Protein AF-A0A644UJR7-F1 (afdb_monomer)

Sequence (132 aa):
MSDRNYQDTDLTDPHGEAEMLRAEVERWRTAAIQKDKLHAAAMSVVRASSYENEAIRDELEAITTERDALRAEVEQLRIDAERYRYLRERDLETISAGGVFAGMTPRNVVLNGEDLDHAVDAALKGDDHEWN

Secondary structure (DSSP, 8-state):
-------------HHHHHHHHHHHHHHHHHHHHHHHHHHHHHHHHHHHHHHHHHHHHHHHHHHHHHHHHHHHHHHHHHHHHHHHHHHHHS-GGG--S-----EETTTTEEP-HHHHHHHHHHHHHT------

pLDDT: mean 78.77, std 19.31, range [38.19, 98.12]

Radius of gyration: 45.23 Å; Cα contacts (8 Å, |Δi|>4): 26; chains: 1; bounding box: 61×29×147 Å

Mean predicted aligned error: 14.3 Å

Organism: NCBI:txid1076179

Solvent-accessible surface area (backbone atoms only — not comparable to full-atom values): 8030 Å² total; per-residue (Å²): 137,84,85,86,80,95,74,89,78,88,72,74,55,68,66,60,52,53,52,50,52,51,53,49,51,51,49,53,52,50,50,50,54,51,49,52,52,52,50,53,51,50,52,52,50,53,50,53,52,47,53,53,53,48,54,52,48,55,51,48,52,51,52,52,53,52,51,53,52,52,50,53,52,53,49,51,54,49,50,54,52,50,51,49,48,58,65,68,71,54,81,66,92,81,66,92,83,77,85,94,69,67,51,49,78,91,78,73,41,81,42,57,72,70,62,34,52,55,53,46,53,31,54,76,72,67,54,77,70,81,86,121

Structure (mmCIF, N/CA/C/O backbone):
data_AF-A0A644UJR7-F1
#
_entry.id   AF-A0A644UJR7-F1
#
loop_
_atom_site.group_PDB
_atom_site.id
_atom_site.type_symbol
_atom_site.label_atom_id
_atom_site.label_alt_id
_atom_site.label_comp_id
_atom_site.label_asym_id
_atom_site.label_entity_id
_atom_site.label_seq_id
_atom_site.pdbx_PDB_ins_code
_atom_site.Cartn_x
_atom_site.Cartn_y
_atom_site.Cartn_z
_atom_site.occupancy
_atom_site.B_iso_or_equiv
_atom_site.auth_seq_id
_atom_site.auth_comp_id
_atom_site.auth_asym_id
_atom_site.auth_atom_id
_atom_site.pdbx_PDB_model_num
ATOM 1 N N . MET A 1 1 ? 17.392 -8.272 -101.827 1.00 47.94 1 MET A N 1
ATOM 2 C CA . MET A 1 1 ? 18.786 -8.383 -101.344 1.00 47.94 1 MET A CA 1
ATOM 3 C C . MET A 1 1 ? 19.161 -7.075 -100.671 1.00 47.94 1 MET A C 1
ATOM 5 O O . MET A 1 1 ? 18.691 -6.048 -101.146 1.00 47.94 1 MET A O 1
ATOM 9 N N . SER A 1 2 ? 19.994 -7.164 -9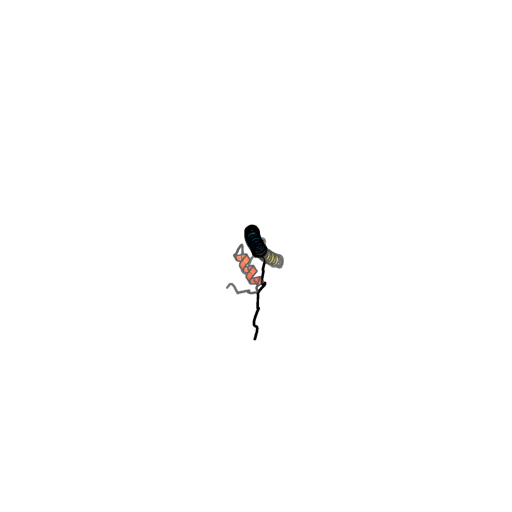9.629 1.00 42.44 2 SER A N 1
ATOM 10 C CA . SER A 1 2 ? 20.526 -6.085 -98.771 1.00 42.44 2 SER A CA 1
ATOM 11 C C . SER A 1 2 ? 19.593 -5.720 -97.612 1.00 42.44 2 SER A C 1
ATOM 13 O O . SER A 1 2 ? 18.690 -4.915 -97.786 1.00 42.44 2 SER A O 1
ATOM 15 N N . 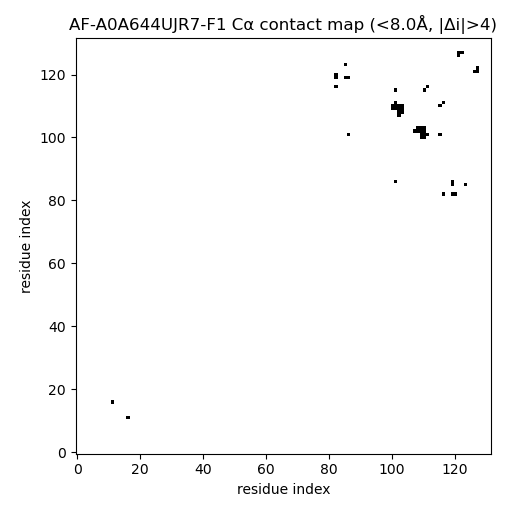ASP A 1 3 ? 19.576 -6.455 -96.494 1.00 49.38 3 ASP A N 1
ATOM 16 C CA . ASP A 1 3 ? 20.619 -6.698 -95.468 1.00 49.38 3 ASP A CA 1
ATOM 17 C C . ASP A 1 3 ? 21.181 -5.442 -94.784 1.00 49.38 3 ASP A C 1
ATOM 19 O O . ASP A 1 3 ? 21.812 -4.607 -95.428 1.00 49.38 3 ASP A O 1
ATOM 23 N N . ARG A 1 4 ? 21.079 -5.490 -93.442 1.00 49.62 4 ARG A N 1
ATOM 24 C CA . ARG A 1 4 ? 21.797 -4.742 -92.388 1.00 49.62 4 ARG A CA 1
ATOM 25 C C . ARG A 1 4 ? 21.328 -3.296 -92.128 1.00 49.62 4 ARG A C 1
ATOM 27 O O . ARG A 1 4 ? 21.067 -2.548 -93.050 1.00 49.62 4 ARG A O 1
ATOM 34 N N . ASN A 1 5 ? 21.220 -2.820 -90.885 1.00 43.78 5 ASN A N 1
ATOM 35 C CA . ASN A 1 5 ? 21.897 -3.273 -89.671 1.00 43.78 5 ASN A CA 1
ATOM 36 C C . ASN A 1 5 ? 21.092 -2.908 -88.413 1.00 43.78 5 ASN A C 1
ATOM 38 O O . ASN A 1 5 ? 20.717 -1.756 -88.218 1.00 43.78 5 ASN A O 1
ATOM 42 N N . TYR A 1 6 ? 20.887 -3.906 -87.558 1.00 51.91 6 TYR A N 1
ATOM 43 C CA . TYR A 1 6 ? 20.547 -3.758 -86.148 1.00 51.91 6 TYR A CA 1
ATOM 44 C C . TYR A 1 6 ? 21.867 -3.459 -85.421 1.00 51.91 6 TYR A C 1
ATOM 46 O O . TYR A 1 6 ? 22.692 -4.357 -85.285 1.00 51.91 6 TYR A O 1
ATOM 54 N N . GLN A 1 7 ? 22.125 -2.204 -85.056 1.00 49.62 7 GLN A N 1
ATOM 55 C CA . GLN A 1 7 ? 23.188 -1.824 -84.115 1.00 49.62 7 GLN A CA 1
ATOM 56 C C . GLN A 1 7 ? 22.599 -0.709 -83.243 1.00 49.62 7 GLN A C 1
ATOM 58 O O . GLN A 1 7 ? 22.325 0.377 -83.738 1.00 49.62 7 GLN A O 1
ATOM 63 N N . ASP A 1 8 ? 22.073 -1.035 -82.067 1.00 54.50 8 ASP A N 1
ATOM 64 C CA . ASP A 1 8 ? 22.848 -1.285 -80.845 1.00 54.50 8 ASP A CA 1
ATOM 65 C C . ASP A 1 8 ? 23.534 0.006 -80.381 1.00 54.50 8 ASP A C 1
ATOM 67 O O . ASP A 1 8 ? 24.668 0.305 -80.745 1.00 54.50 8 ASP A O 1
ATOM 71 N N . THR A 1 9 ? 22.785 0.810 -79.627 1.00 49.59 9 THR A N 1
ATOM 72 C CA . THR A 1 9 ? 23.330 1.861 -78.762 1.00 49.59 9 THR A CA 1
ATOM 73 C C . THR A 1 9 ? 22.544 1.859 -77.458 1.00 49.59 9 THR A C 1
ATOM 75 O O . THR A 1 9 ? 21.919 2.855 -77.093 1.00 49.59 9 THR A O 1
ATOM 78 N N . ASP A 1 10 ? 22.548 0.718 -76.772 1.00 55.25 10 ASP A N 1
ATOM 79 C CA . ASP A 1 10 ? 22.409 0.721 -75.318 1.00 55.25 10 ASP A CA 1
ATOM 80 C C . ASP A 1 10 ? 23.790 1.086 -74.751 1.00 55.25 10 ASP A C 1
ATOM 82 O O . ASP A 1 10 ? 24.623 0.245 -74.427 1.00 55.25 10 ASP A O 1
ATOM 86 N N . LEU A 1 11 ? 24.100 2.383 -74.801 1.00 50.94 11 LEU A N 1
ATOM 87 C CA . LEU A 1 11 ? 25.267 2.976 -74.154 1.00 50.94 11 LEU A CA 1
ATOM 88 C C . LEU A 1 11 ? 24.782 3.561 -72.831 1.00 50.94 11 LEU A C 1
ATOM 90 O O . LEU A 1 11 ? 24.726 4.777 -72.643 1.00 50.94 11 LEU A O 1
ATOM 94 N N . THR A 1 12 ? 24.387 2.686 -71.913 1.00 62.06 12 THR A N 1
ATOM 95 C CA . THR A 1 12 ? 24.426 3.019 -70.495 1.00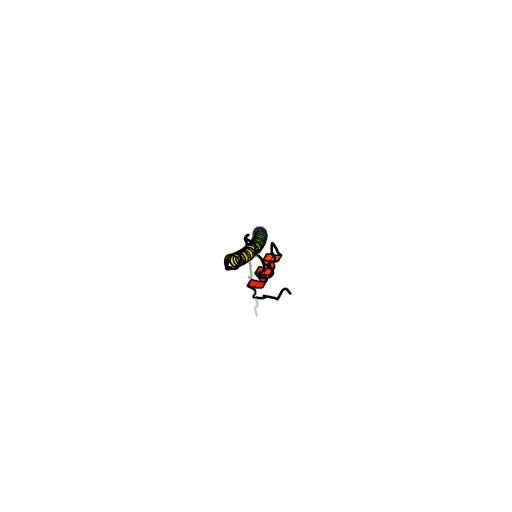 62.06 12 THR A CA 1
ATOM 96 C C . THR A 1 12 ? 25.870 3.365 -70.166 1.00 62.06 12 THR A C 1
ATOM 98 O O . THR A 1 12 ? 26.765 2.540 -70.326 1.00 62.06 12 THR A O 1
ATOM 101 N N . ASP A 1 13 ? 26.115 4.630 -69.812 1.00 69.50 13 ASP A N 1
ATOM 102 C CA . ASP A 1 13 ? 27.433 5.113 -69.410 1.00 69.50 13 ASP A CA 1
ATOM 103 C C . ASP A 1 13 ? 27.895 4.304 -68.185 1.00 69.50 13 ASP A C 1
ATOM 105 O O . ASP A 1 13 ? 27.371 4.505 -67.081 1.00 69.50 13 ASP A O 1
ATOM 109 N N . PRO A 1 14 ? 28.872 3.392 -68.344 1.00 65.69 14 PRO A N 1
ATOM 110 C CA . PRO A 1 14 ? 29.279 2.502 -67.266 1.00 65.69 14 PRO A CA 1
ATOM 111 C C . PRO A 1 14 ? 29.949 3.274 -66.120 1.00 65.69 14 PRO A C 1
ATOM 113 O O . PRO A 1 14 ? 30.029 2.770 -64.998 1.00 65.69 14 PRO A O 1
ATOM 116 N N . HIS A 1 15 ? 30.411 4.506 -66.368 1.00 64.25 15 HIS A N 1
ATOM 117 C CA . HIS A 1 15 ? 30.935 5.379 -65.326 1.00 64.25 15 HIS A CA 1
ATOM 118 C C . HIS A 1 15 ? 29.802 5.986 -64.482 1.00 64.25 15 HIS A C 1
ATOM 120 O O . HIS A 1 15 ? 29.898 6.009 -63.254 1.00 64.25 15 HIS A O 1
ATOM 126 N N . GLY A 1 16 ? 28.706 6.408 -65.119 1.00 76.75 16 GLY A N 1
ATOM 127 C CA . GLY A 1 16 ? 27.510 6.918 -64.443 1.00 76.75 16 GLY A CA 1
ATOM 128 C C . GLY A 1 16 ? 26.797 5.855 -63.601 1.00 76.75 16 GLY A C 1
ATOM 129 O O . GLY A 1 16 ? 26.418 6.118 -62.457 1.00 76.75 16 GLY A O 1
ATOM 130 N N . GLU A 1 17 ? 26.681 4.625 -64.109 1.00 79.50 17 GLU A N 1
ATOM 131 C CA . GLU A 1 17 ? 26.125 3.501 -63.340 1.00 79.50 17 GLU A CA 1
ATOM 132 C C . GLU A 1 17 ? 26.987 3.149 -62.121 1.00 79.50 17 GLU A C 1
ATOM 134 O O . GLU A 1 17 ? 26.467 2.951 -61.019 1.00 79.50 17 GLU A O 1
ATOM 139 N N . ALA A 1 18 ? 28.313 3.129 -62.285 1.00 83.75 18 ALA A N 1
ATOM 140 C CA . ALA A 1 18 ? 29.235 2.862 -61.186 1.00 83.75 18 ALA A CA 1
ATOM 141 C C . ALA A 1 18 ? 29.174 3.947 -60.097 1.00 83.75 18 ALA A C 1
ATOM 143 O O . ALA A 1 18 ? 29.260 3.631 -58.907 1.00 83.75 18 ALA A O 1
ATOM 144 N N . GLU A 1 19 ? 29.011 5.218 -60.469 1.00 87.50 19 GLU A N 1
ATOM 145 C CA . GLU A 1 19 ? 28.825 6.311 -59.510 1.00 87.50 19 GLU A CA 1
ATOM 146 C C . GLU A 1 19 ? 27.482 6.230 -58.779 1.00 87.50 19 GLU A C 1
ATOM 148 O O . GLU A 1 19 ? 27.449 6.402 -57.556 1.00 87.50 19 GLU A O 1
ATOM 153 N N . MET A 1 20 ? 26.392 5.897 -59.478 1.00 84.50 20 MET A N 1
ATOM 154 C CA . MET A 1 20 ? 25.085 5.699 -58.844 1.00 84.50 20 MET A CA 1
ATOM 155 C C . MET A 1 20 ? 25.095 4.538 -57.852 1.00 84.50 20 MET A C 1
ATOM 157 O O . MET A 1 20 ? 24.636 4.702 -56.721 1.00 84.50 20 MET A O 1
ATOM 161 N N . LEU A 1 21 ? 25.672 3.394 -58.231 1.00 89.50 21 LEU A N 1
ATOM 162 C CA . LEU A 1 21 ? 25.788 2.237 -57.342 1.00 89.50 21 LEU A CA 1
ATOM 163 C C . LEU A 1 21 ? 26.635 2.561 -56.107 1.00 89.50 21 LEU A C 1
ATOM 165 O O . LEU A 1 21 ? 26.274 2.183 -54.994 1.00 89.50 21 LEU A O 1
ATOM 169 N N . ARG A 1 22 ? 27.731 3.317 -56.260 1.00 89.56 22 ARG A N 1
ATOM 170 C CA . ARG A 1 22 ? 28.527 3.798 -55.114 1.00 89.56 22 ARG A CA 1
ATOM 171 C C . ARG A 1 22 ? 27.717 4.721 -54.205 1.00 89.56 22 ARG A C 1
ATOM 173 O O . ARG A 1 22 ? 27.774 4.568 -52.986 1.00 89.56 22 ARG A O 1
ATOM 180 N N . ALA A 1 23 ? 26.949 5.648 -54.777 1.00 92.12 23 ALA A N 1
ATOM 181 C CA . ALA A 1 23 ? 26.082 6.537 -54.009 1.00 92.12 23 ALA A CA 1
ATOM 182 C C . ALA A 1 23 ? 24.986 5.759 -53.263 1.00 92.12 23 ALA A C 1
ATOM 184 O O . ALA A 1 23 ? 24.667 6.083 -52.119 1.00 92.12 23 ALA A O 1
ATOM 185 N N . GLU A 1 24 ? 24.428 4.718 -53.878 1.00 94.62 24 GLU A N 1
ATOM 186 C CA . GLU A 1 24 ? 23.439 3.847 -53.253 1.00 94.62 24 GLU A CA 1
ATOM 187 C C . GLU A 1 24 ? 24.045 3.015 -52.113 1.00 94.62 24 GLU A C 1
ATOM 189 O O . GLU A 1 24 ? 23.484 2.975 -51.017 1.00 94.62 24 GLU A O 1
ATOM 194 N N . VAL A 1 25 ? 25.232 2.436 -52.311 1.00 95.19 25 VAL A N 1
ATOM 195 C CA . VAL A 1 25 ? 25.970 1.724 -51.254 1.00 95.19 25 VAL A CA 1
ATOM 196 C C . VAL A 1 25 ? 26.248 2.639 -50.059 1.00 95.19 25 VAL A C 1
ATOM 198 O O . VAL A 1 25 ? 26.010 2.240 -48.917 1.00 95.19 25 VAL A O 1
ATOM 201 N N . GLU A 1 26 ? 26.682 3.880 -50.288 1.00 95.69 26 GLU A N 1
ATOM 202 C CA . GLU A 1 26 ? 26.915 4.839 -49.201 1.00 95.69 26 GLU A CA 1
ATOM 203 C C . GLU A 1 26 ? 25.615 5.286 -48.508 1.00 95.69 26 GLU A C 1
ATOM 205 O O . GLU A 1 26 ? 25.603 5.486 -47.287 1.00 95.69 26 GLU A O 1
ATOM 210 N N . ARG A 1 27 ? 24.482 5.352 -49.225 1.00 96.00 27 ARG A N 1
ATOM 211 C CA . ARG A 1 27 ? 23.158 5.566 -48.605 1.00 96.00 27 ARG A CA 1
ATOM 212 C C . ARG A 1 27 ? 22.781 4.415 -47.679 1.00 96.00 27 ARG A C 1
ATOM 214 O O . ARG A 1 27 ? 22.411 4.670 -46.533 1.00 96.00 27 ARG A O 1
ATOM 221 N N . TRP A 1 28 ? 22.906 3.168 -48.136 1.00 96.00 28 TRP A N 1
ATOM 222 C CA . TRP A 1 28 ? 22.615 1.984 -47.318 1.00 96.00 28 TRP A CA 1
ATOM 223 C C . TRP A 1 28 ? 23.533 1.892 -46.101 1.00 96.00 28 TRP A C 1
ATOM 225 O O . TRP A 1 28 ? 23.068 1.626 -44.991 1.00 96.00 28 TRP A O 1
ATOM 235 N N . ARG A 1 29 ? 24.822 2.191 -46.280 1.00 96.25 29 ARG A N 1
ATOM 236 C CA . ARG A 1 29 ? 25.800 2.248 -45.190 1.00 96.25 29 ARG A CA 1
ATOM 237 C C . ARG A 1 29 ? 25.430 3.300 -44.146 1.00 96.25 29 ARG A C 1
ATOM 239 O O . ARG A 1 29 ? 25.428 3.010 -42.950 1.00 96.25 29 ARG A O 1
ATOM 246 N N . THR A 1 30 ? 25.068 4.502 -44.589 1.00 96.69 30 THR A N 1
ATOM 247 C CA . THR A 1 30 ? 24.641 5.585 -43.693 1.00 96.69 30 THR A CA 1
ATOM 248 C C . THR A 1 30 ? 23.348 5.227 -42.960 1.00 96.69 30 THR A C 1
ATOM 250 O O . THR A 1 30 ? 23.245 5.438 -41.750 1.00 96.69 30 THR A O 1
ATOM 253 N N . ALA A 1 31 ? 22.380 4.631 -43.660 1.00 96.00 31 ALA A N 1
ATOM 254 C CA . ALA A 1 31 ? 21.125 4.176 -43.070 1.00 96.00 31 ALA A CA 1
ATOM 255 C C . ALA A 1 31 ? 21.343 3.081 -42.011 1.00 96.00 31 ALA A C 1
ATOM 257 O O . ALA A 1 31 ? 20.712 3.126 -40.954 1.00 96.00 31 ALA A O 1
ATOM 258 N N . ALA A 1 32 ? 22.262 2.140 -42.249 1.00 95.94 32 ALA A N 1
ATOM 259 C CA . ALA A 1 32 ? 22.622 1.106 -41.278 1.00 95.94 32 ALA A CA 1
ATOM 260 C C . ALA A 1 32 ? 23.215 1.713 -39.995 1.00 95.94 32 ALA A C 1
ATOM 262 O O . ALA A 1 32 ? 22.738 1.422 -38.900 1.00 95.94 32 ALA A O 1
ATOM 263 N N . ILE A 1 33 ? 24.165 2.646 -40.125 1.00 96.50 33 ILE A N 1
ATOM 264 C CA . ILE A 1 33 ? 24.744 3.359 -38.974 1.00 96.50 33 ILE A CA 1
ATOM 265 C C . ILE A 1 33 ? 23.663 4.131 -38.207 1.00 96.50 33 ILE A C 1
ATOM 267 O O . ILE A 1 33 ? 23.650 4.138 -36.975 1.00 96.50 33 ILE A O 1
ATOM 271 N N . GLN A 1 34 ? 22.750 4.795 -38.920 1.00 96.44 34 GLN A N 1
ATOM 272 C CA . GLN A 1 34 ? 21.665 5.540 -38.290 1.00 96.44 34 GLN A CA 1
ATOM 273 C C . GLN A 1 34 ? 20.702 4.615 -37.538 1.00 96.44 34 GLN A C 1
ATOM 275 O O . GLN A 1 34 ? 20.281 4.946 -36.429 1.00 96.44 34 GLN A O 1
ATOM 280 N N . LYS A 1 35 ? 20.387 3.444 -38.101 1.00 96.31 35 LYS A N 1
ATOM 281 C CA . LYS A 1 35 ? 19.575 2.419 -37.440 1.00 96.31 35 LYS A CA 1
ATOM 282 C C . LYS A 1 35 ? 20.232 1.936 -36.147 1.00 96.31 35 LYS A C 1
ATOM 284 O O . LYS A 1 35 ? 19.555 1.883 -35.123 1.00 96.31 35 LYS A O 1
ATOM 289 N N . ASP A 1 36 ? 21.529 1.645 -36.170 1.00 97.00 36 ASP A N 1
ATOM 290 C CA . ASP A 1 36 ? 22.255 1.181 -34.982 1.00 97.00 36 ASP A CA 1
ATOM 291 C C . ASP A 1 36 ? 22.282 2.250 -33.884 1.00 97.00 36 ASP A C 1
ATOM 293 O O . ASP A 1 36 ? 22.048 1.950 -32.711 1.00 97.00 36 ASP A O 1
ATOM 297 N N . LYS A 1 37 ? 22.472 3.523 -34.260 1.00 96.75 37 LYS A N 1
ATOM 298 C CA . LYS A 1 37 ? 22.376 4.658 -33.327 1.00 96.75 37 LYS A CA 1
ATOM 299 C C . LYS A 1 37 ? 20.987 4.776 -32.705 1.00 96.75 37 LYS A C 1
ATOM 301 O O . LYS A 1 37 ? 20.880 4.951 -31.492 1.00 96.75 37 LYS A O 1
ATOM 306 N N . LEU A 1 38 ? 19.932 4.674 -33.514 1.00 97.25 38 LEU A N 1
ATOM 307 C CA . LEU A 1 38 ? 18.550 4.726 -33.029 1.00 97.25 38 LEU A CA 1
ATOM 308 C C . LEU A 1 38 ? 18.241 3.554 -32.095 1.00 97.25 38 LEU A C 1
ATOM 310 O O . LEU A 1 38 ? 17.620 3.756 -31.055 1.00 97.25 38 LEU A O 1
ATOM 314 N N . HIS A 1 39 ? 18.711 2.351 -32.424 1.00 96.56 39 HIS A N 1
ATOM 315 C CA . HIS A 1 39 ? 18.549 1.179 -31.570 1.00 96.56 39 HIS A CA 1
ATOM 316 C C . HIS A 1 39 ? 19.272 1.356 -30.228 1.00 96.56 39 HIS A C 1
ATOM 318 O O . HIS A 1 39 ? 18.680 1.121 -29.177 1.00 96.56 39 HIS A O 1
ATOM 324 N N . ALA A 1 40 ? 20.518 1.838 -30.238 1.00 96.88 40 ALA A N 1
ATOM 325 C CA . ALA A 1 40 ? 21.264 2.124 -29.014 1.00 96.88 40 ALA A CA 1
ATOM 326 C C . ALA A 1 40 ? 20.566 3.186 -28.144 1.00 96.88 40 ALA A C 1
ATOM 328 O O . ALA A 1 40 ? 20.444 3.008 -26.930 1.00 96.88 40 ALA A O 1
ATOM 329 N N . ALA A 1 41 ? 20.052 4.257 -28.759 1.00 97.12 41 ALA A N 1
ATOM 330 C CA . ALA A 1 41 ? 19.278 5.279 -28.060 1.00 97.12 41 ALA A CA 1
ATOM 331 C C . ALA A 1 41 ? 17.986 4.701 -27.456 1.00 97.12 41 ALA A C 1
ATOM 333 O O . ALA A 1 41 ? 17.705 4.933 -26.281 1.00 97.12 41 ALA A O 1
ATOM 334 N N . ALA A 1 42 ? 17.244 3.888 -28.214 1.00 96.75 42 ALA A N 1
ATOM 335 C CA . ALA A 1 42 ? 16.038 3.223 -27.729 1.00 96.75 42 ALA A CA 1
ATOM 336 C C . ALA A 1 42 ? 16.336 2.287 -26.546 1.00 96.75 42 ALA A C 1
ATOM 338 O O . ALA A 1 42 ? 15.638 2.341 -25.538 1.00 96.75 42 ALA A O 1
ATOM 339 N N . MET A 1 43 ? 17.406 1.487 -26.615 1.00 96.81 43 MET A N 1
ATOM 340 C CA . MET A 1 43 ? 17.825 0.626 -25.502 1.00 96.81 43 MET A CA 1
ATOM 341 C C . MET A 1 43 ? 18.192 1.429 -24.251 1.00 96.81 43 MET A C 1
ATOM 343 O O . MET A 1 43 ? 17.873 1.004 -23.141 1.00 96.81 43 MET A O 1
ATOM 347 N N . SER A 1 44 ? 18.848 2.582 -24.413 1.00 96.69 44 SER A N 1
ATOM 348 C CA . SER A 1 44 ? 19.167 3.472 -23.293 1.00 96.69 44 SER A CA 1
ATOM 349 C C . SER A 1 44 ? 17.903 3.999 -22.617 1.00 96.69 44 SER A C 1
ATOM 351 O O . SER A 1 44 ? 17.820 3.977 -21.392 1.00 96.69 44 SER A O 1
ATOM 353 N N . VAL A 1 45 ? 16.914 4.434 -23.405 1.00 96.94 45 VAL A N 1
ATOM 354 C CA . VAL A 1 45 ? 15.622 4.908 -22.886 1.00 96.94 45 VAL A CA 1
ATOM 355 C C . VAL A 1 45 ? 14.884 3.780 -22.171 1.00 96.94 45 VAL A C 1
ATOM 357 O O . VAL A 1 45 ? 14.484 3.947 -21.026 1.00 96.94 45 VAL A O 1
ATOM 360 N N . VAL A 1 46 ? 14.775 2.605 -22.799 1.00 97.19 46 VAL A N 1
ATOM 361 C CA . VAL A 1 46 ? 14.112 1.437 -22.199 1.00 97.19 46 VAL A CA 1
ATOM 362 C C . VAL A 1 46 ? 14.766 1.053 -20.876 1.00 97.19 46 VAL A C 1
ATOM 364 O O . VAL A 1 46 ? 14.063 0.760 -19.911 1.00 97.19 46 VAL A O 1
ATOM 367 N N . ARG A 1 47 ? 16.101 1.080 -20.799 1.00 96.44 47 ARG A N 1
ATOM 368 C CA . ARG A 1 47 ? 16.824 0.784 -19.559 1.00 96.44 47 ARG A CA 1
ATOM 369 C C . ARG A 1 47 ? 16.533 1.821 -18.475 1.00 96.44 47 ARG A C 1
ATOM 371 O O . ARG A 1 47 ? 16.219 1.427 -17.359 1.00 96.44 47 ARG A O 1
ATOM 378 N N . ALA A 1 48 ? 16.612 3.112 -18.800 1.00 95.19 48 ALA A N 1
ATOM 379 C CA . ALA A 1 48 ? 16.317 4.184 -17.850 1.00 95.19 48 ALA A CA 1
ATOM 380 C C . ALA A 1 48 ? 14.887 4.065 -17.301 1.00 95.19 48 ALA A C 1
ATOM 382 O O . ALA A 1 48 ? 14.701 3.989 -16.090 1.00 95.19 48 ALA A O 1
ATOM 383 N N . SER A 1 49 ? 13.899 3.908 -18.185 1.00 95.56 49 SER A N 1
ATOM 384 C CA . SER A 1 49 ? 12.507 3.709 -17.775 1.00 95.56 49 SER A CA 1
ATOM 385 C C . SER A 1 49 ? 12.289 2.405 -17.006 1.00 95.56 49 SER A C 1
ATOM 387 O O . SER A 1 49 ? 11.391 2.337 -16.178 1.00 95.56 49 SER A O 1
ATOM 389 N N . SER A 1 50 ? 13.078 1.354 -17.251 1.00 96.00 50 SER A N 1
ATOM 390 C CA . SER A 1 50 ? 12.975 0.111 -16.473 1.00 96.00 50 SER A CA 1
ATOM 391 C C . SER A 1 50 ? 13.378 0.328 -15.016 1.00 96.00 50 SER A C 1
ATOM 393 O O . SER A 1 50 ? 12.671 -0.152 -14.139 1.00 96.00 50 SER A O 1
ATOM 395 N N . TYR A 1 51 ? 14.440 1.099 -14.760 1.00 94.25 51 TYR A N 1
ATOM 396 C CA . TYR A 1 51 ? 14.847 1.446 -13.395 1.00 94.25 51 TYR A CA 1
ATOM 397 C C . TYR A 1 51 ? 13.829 2.343 -12.692 1.00 94.25 51 TYR A C 1
ATOM 399 O O . TYR A 1 51 ? 13.514 2.114 -11.531 1.00 94.25 51 TYR A O 1
ATOM 407 N N . GLU A 1 52 ? 13.280 3.335 -13.395 1.00 95.56 52 GLU A N 1
ATOM 408 C CA . GLU A 1 52 ? 12.211 4.179 -12.847 1.00 95.56 52 GLU A CA 1
ATOM 409 C C . GLU A 1 52 ? 10.968 3.347 -12.510 1.00 95.56 52 GLU A C 1
ATOM 411 O O . GLU A 1 52 ? 10.403 3.485 -11.429 1.00 95.56 52 GLU A O 1
ATOM 416 N N . ASN A 1 53 ? 10.568 2.435 -13.400 1.00 96.25 53 ASN A N 1
ATOM 417 C CA . ASN A 1 53 ? 9.435 1.545 -13.160 1.00 96.25 53 ASN A CA 1
ATOM 418 C C . ASN A 1 53 ? 9.679 0.578 -11.996 1.00 96.25 53 ASN A C 1
ATOM 420 O O . ASN A 1 53 ? 8.733 0.248 -11.288 1.00 96.25 53 ASN A O 1
ATOM 424 N N . GLU A 1 54 ? 10.907 0.091 -11.821 1.00 97.00 54 GLU A N 1
ATOM 425 C CA . GLU A 1 54 ? 11.284 -0.760 -10.690 1.00 97.00 54 GLU A CA 1
ATOM 426 C C . GLU A 1 54 ? 11.202 0.024 -9.376 1.00 97.00 54 GLU A C 1
ATOM 428 O O . GLU A 1 54 ? 10.471 -0.382 -8.481 1.00 97.00 54 GLU A O 1
ATOM 433 N N . ALA A 1 55 ? 11.796 1.219 -9.316 1.00 96.12 55 ALA A N 1
ATOM 434 C CA . ALA A 1 55 ? 11.720 2.079 -8.135 1.00 96.12 55 ALA A CA 1
ATOM 435 C C . ALA A 1 55 ? 10.272 2.448 -7.761 1.00 96.12 55 ALA A C 1
ATOM 437 O O . ALA A 1 55 ? 9.895 2.390 -6.592 1.00 96.12 55 ALA A O 1
ATOM 438 N N . ILE A 1 56 ? 9.438 2.780 -8.754 1.00 97.50 56 ILE A N 1
ATOM 439 C CA . ILE A 1 56 ? 8.016 3.082 -8.532 1.00 97.50 56 ILE A CA 1
ATOM 440 C C . ILE A 1 56 ? 7.262 1.851 -8.016 1.00 97.50 56 ILE A C 1
ATOM 442 O O . ILE A 1 56 ? 6.358 1.991 -7.195 1.00 97.50 56 ILE A O 1
ATOM 446 N N . ARG A 1 57 ? 7.592 0.646 -8.497 1.00 97.44 57 ARG A N 1
ATOM 447 C C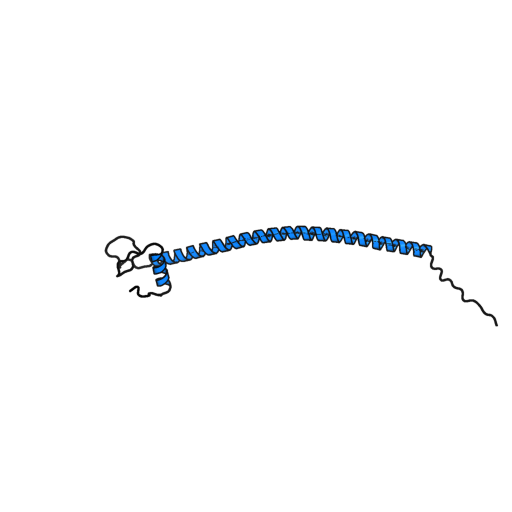A . ARG A 1 57 ? 6.964 -0.591 -8.007 1.00 97.44 57 ARG A CA 1
ATOM 448 C C . ARG A 1 57 ? 7.327 -0.861 -6.555 1.00 97.44 57 ARG A C 1
ATOM 450 O O . ARG A 1 57 ? 6.420 -1.171 -5.789 1.00 97.44 57 ARG A O 1
ATOM 457 N N . ASP A 1 58 ? 8.591 -0.691 -6.191 1.00 97.44 58 ASP A N 1
ATOM 458 C CA . ASP A 1 58 ? 9.057 -0.891 -4.817 1.00 97.44 58 ASP A CA 1
ATOM 459 C C . ASP A 1 58 ? 8.387 0.107 -3.857 1.00 97.44 58 ASP A C 1
ATOM 461 O O . ASP A 1 58 ? 7.898 -0.266 -2.789 1.00 97.44 58 ASP A O 1
ATOM 465 N N . GLU A 1 59 ? 8.289 1.379 -4.259 1.00 98.00 59 GLU A N 1
ATOM 466 C CA . GLU A 1 59 ? 7.588 2.405 -3.480 1.00 98.00 59 GLU A CA 1
ATOM 467 C C . GLU A 1 59 ? 6.086 2.105 -3.370 1.00 98.00 59 GLU A C 1
ATOM 469 O O . GLU A 1 59 ? 5.501 2.218 -2.290 1.00 98.00 59 GLU A O 1
ATOM 474 N N . LEU A 1 60 ? 5.456 1.663 -4.463 1.00 97.75 60 LEU A N 1
ATOM 475 C CA . LEU A 1 60 ? 4.056 1.255 -4.450 1.00 97.75 60 LEU A CA 1
ATOM 476 C C . LEU A 1 60 ? 3.830 0.076 -3.497 1.00 97.75 60 LEU A C 1
ATOM 478 O O . LEU A 1 60 ? 2.860 0.096 -2.742 1.00 97.75 60 LEU A O 1
ATOM 482 N N . GLU A 1 61 ? 4.711 -0.924 -3.497 1.00 98.00 61 GLU A N 1
ATOM 483 C CA . GLU A 1 61 ? 4.625 -2.072 -2.593 1.00 98.00 61 GLU A CA 1
ATOM 484 C C . GLU A 1 61 ? 4.732 -1.637 -1.123 1.00 98.00 61 GLU A C 1
ATOM 486 O O . GLU A 1 61 ? 3.886 -2.016 -0.300 1.00 98.00 61 GLU A O 1
ATOM 491 N N . ALA A 1 62 ? 5.687 -0.761 -0.803 1.00 97.69 62 ALA A N 1
ATOM 492 C CA . ALA A 1 62 ? 5.837 -0.198 0.537 1.00 97.69 62 ALA A CA 1
ATOM 493 C C . ALA A 1 62 ? 4.573 0.555 0.986 1.00 97.69 62 ALA A C 1
ATOM 495 O O . ALA A 1 62 ? 4.026 0.268 2.054 1.00 97.69 62 ALA A O 1
ATOM 496 N N . ILE A 1 63 ? 4.044 1.440 0.134 1.00 98.12 63 ILE A N 1
ATOM 497 C CA . ILE A 1 63 ? 2.816 2.200 0.414 1.00 98.12 63 ILE A CA 1
ATOM 498 C C . ILE A 1 63 ? 1.617 1.263 0.584 1.00 98.12 63 ILE A C 1
ATOM 500 O O . ILE A 1 63 ? 0.770 1.488 1.449 1.00 98.12 63 ILE A O 1
ATOM 504 N N . THR A 1 64 ? 1.507 0.207 -0.228 1.00 98.06 64 THR A N 1
ATOM 505 C CA . THR A 1 64 ? 0.402 -0.753 -0.084 1.00 98.06 64 THR A CA 1
ATOM 506 C C . THR A 1 64 ? 0.469 -1.507 1.236 1.00 98.06 64 THR A C 1
ATOM 508 O O . THR A 1 64 ? -0.564 -1.660 1.886 1.00 98.06 64 THR A O 1
ATOM 511 N N . THR A 1 65 ? 1.670 -1.892 1.665 1.00 98.00 65 THR A N 1
ATOM 512 C CA . THR A 1 65 ? 1.895 -2.573 2.944 1.00 98.00 65 THR A CA 1
ATOM 513 C C . THR A 1 65 ? 1.535 -1.663 4.116 1.00 98.00 65 THR A C 1
ATOM 515 O O . THR A 1 65 ? 0.797 -2.069 5.014 1.00 98.00 65 THR A O 1
ATOM 518 N N . GLU A 1 66 ? 1.986 -0.408 4.085 1.00 97.88 66 GLU A N 1
ATOM 519 C CA . GLU A 1 66 ? 1.666 0.583 5.115 1.00 97.88 66 GLU A CA 1
ATOM 520 C C . GLU A 1 66 ? 0.162 0.880 5.170 1.00 97.88 66 GLU A C 1
ATOM 522 O O . GLU A 1 66 ? -0.441 0.875 6.244 1.00 97.88 66 GLU A O 1
ATOM 527 N N . ARG A 1 67 ? -0.480 1.065 4.011 1.00 97.88 67 ARG A N 1
ATOM 528 C CA . ARG A 1 67 ? -1.932 1.267 3.924 1.00 97.88 67 ARG A CA 1
ATOM 529 C C . ARG A 1 67 ? -2.697 0.109 4.559 1.00 97.88 67 ARG A C 1
ATOM 531 O O . ARG A 1 67 ? -3.701 0.344 5.231 1.00 97.88 67 ARG A O 1
ATOM 538 N N . ASP A 1 68 ? -2.276 -1.124 4.313 1.00 97.88 68 ASP A N 1
ATOM 539 C CA . ASP A 1 68 ? -2.976 -2.301 4.824 1.00 97.88 68 ASP A CA 1
ATOM 540 C C . ASP A 1 68 ? -2.768 -2.462 6.340 1.00 97.88 68 ASP A C 1
ATOM 542 O O . ASP A 1 68 ? -3.726 -2.779 7.048 1.00 97.88 68 ASP A O 1
ATOM 546 N N . ALA A 1 69 ? -1.584 -2.115 6.858 1.00 97.12 69 ALA A N 1
ATOM 547 C CA . ALA A 1 69 ? -1.338 -2.022 8.299 1.00 97.12 69 ALA A CA 1
ATOM 548 C C . ALA A 1 69 ? -2.219 -0.950 8.968 1.00 97.12 69 ALA A C 1
ATOM 550 O O . ALA A 1 69 ? -2.907 -1.240 9.947 1.00 97.12 69 ALA A O 1
ATOM 551 N N . LEU A 1 70 ? -2.283 0.256 8.393 1.00 97.25 70 LEU A N 1
ATOM 552 C CA . LEU A 1 70 ? -3.129 1.342 8.901 1.00 97.25 70 LEU A CA 1
ATOM 553 C C . LEU A 1 70 ? -4.618 0.978 8.868 1.00 97.25 70 LEU A C 1
ATOM 555 O O . LEU A 1 70 ? -5.363 1.321 9.783 1.00 97.25 70 LEU A O 1
ATOM 559 N N . ARG A 1 71 ? -5.078 0.264 7.835 1.00 97.44 71 ARG A N 1
ATOM 560 C CA . ARG A 1 71 ? -6.464 -0.229 7.770 1.00 97.44 71 ARG A CA 1
ATOM 561 C C . ARG A 1 71 ? -6.772 -1.219 8.888 1.00 97.44 71 ARG A C 1
ATOM 563 O O . ARG A 1 71 ? -7.853 -1.136 9.464 1.00 97.44 71 ARG A O 1
ATOM 570 N N . ALA A 1 72 ? -5.847 -2.130 9.186 1.00 96.75 72 ALA A N 1
ATOM 571 C CA . ALA A 1 72 ? -6.010 -3.072 10.286 1.00 96.75 72 ALA A CA 1
ATOM 572 C C . ALA A 1 72 ? -6.078 -2.345 11.639 1.00 96.75 72 ALA A C 1
ATOM 574 O O . ALA A 1 72 ? -6.958 -2.643 12.444 1.00 96.75 72 ALA A O 1
ATOM 575 N N . GLU A 1 73 ? -5.212 -1.352 11.860 1.00 96.75 73 GLU A N 1
ATOM 576 C CA . GLU A 1 73 ? -5.216 -0.538 13.081 1.00 96.75 73 GLU A CA 1
ATOM 577 C C . GLU A 1 73 ? -6.517 0.265 13.236 1.00 96.75 73 GLU A C 1
ATOM 579 O O . GLU A 1 73 ? -7.141 0.243 14.296 1.00 96.75 73 GLU A O 1
ATOM 584 N N . VAL A 1 74 ? -6.979 0.917 12.165 1.00 97.50 74 VAL A N 1
ATOM 585 C CA . VAL A 1 74 ? -8.248 1.661 12.170 1.00 97.50 74 VAL A CA 1
ATOM 586 C C . VAL A 1 74 ? -9.432 0.746 12.480 1.00 97.50 74 VAL A C 1
ATOM 588 O O . VAL A 1 74 ? -10.333 1.157 13.210 1.00 97.50 74 VAL A O 1
ATOM 591 N N . GLU A 1 75 ? -9.443 -0.483 11.963 1.00 96.81 75 GLU A N 1
ATOM 592 C CA . GLU A 1 75 ? -10.518 -1.432 12.257 1.00 96.81 75 GLU A CA 1
ATOM 593 C C . GLU A 1 75 ? -10.502 -1.884 13.723 1.00 96.81 75 GLU A C 1
ATOM 595 O O . GLU A 1 75 ? -11.563 -1.940 14.342 1.00 96.81 75 GLU A O 1
ATOM 600 N N . GLN A 1 76 ? -9.325 -2.120 14.312 1.00 94.25 76 GLN A N 1
ATOM 601 C CA . GLN A 1 76 ? -9.222 -2.414 15.749 1.00 94.25 76 GLN A CA 1
ATOM 602 C C . GLN A 1 76 ? -9.731 -1.244 16.598 1.00 94.25 76 GLN A C 1
ATOM 604 O O . GLN A 1 76 ? -10.589 -1.433 17.457 1.00 94.25 76 GLN A O 1
ATOM 609 N N . LEU A 1 77 ? -9.313 -0.014 16.285 1.00 95.00 77 LEU A N 1
ATOM 610 C CA . LEU A 1 77 ? -9.803 1.182 16.978 1.00 95.00 77 LEU A CA 1
ATOM 611 C C . LEU A 1 77 ? -11.319 1.367 16.826 1.00 95.00 77 LEU A C 1
ATOM 613 O O . LEU A 1 77 ? -11.980 1.863 17.741 1.00 95.00 77 LEU A O 1
ATOM 617 N N . ARG A 1 78 ? -11.889 0.983 15.677 1.00 95.81 78 ARG A N 1
ATOM 618 C CA . ARG A 1 78 ? -13.337 1.021 15.446 1.00 95.81 78 ARG A CA 1
ATOM 619 C C . ARG A 1 78 ? -14.066 0.030 16.354 1.00 95.81 78 ARG A C 1
ATOM 621 O O . ARG A 1 78 ? -15.073 0.418 16.946 1.00 95.81 78 ARG A O 1
ATOM 628 N N . ILE A 1 79 ? -13.559 -1.198 16.470 1.00 91.69 79 ILE A N 1
ATOM 629 C CA . ILE A 1 79 ? -14.102 -2.239 17.356 1.00 91.69 79 ILE A CA 1
ATOM 630 C C . ILE A 1 79 ? -14.035 -1.775 18.814 1.00 91.69 79 ILE A C 1
ATOM 632 O O . ILE A 1 79 ? -15.054 -1.771 19.503 1.00 91.69 79 ILE A O 1
ATOM 636 N N . ASP A 1 80 ? -12.880 -1.286 19.263 1.00 89.44 80 ASP A N 1
ATOM 637 C CA . ASP A 1 80 ? -12.706 -0.797 20.634 1.00 89.44 80 ASP A CA 1
ATOM 638 C C . ASP A 1 80 ? -13.639 0.380 20.945 1.00 89.44 80 ASP A C 1
ATOM 640 O O . ASP A 1 80 ? -14.255 0.445 22.013 1.00 89.44 80 ASP A O 1
ATOM 644 N N . ALA A 1 81 ? -13.809 1.305 19.995 1.00 91.44 81 ALA A N 1
ATOM 645 C CA . ALA A 1 81 ? -14.735 2.422 20.145 1.00 91.44 81 ALA A CA 1
ATOM 646 C C . ALA A 1 81 ? -16.202 1.964 20.215 1.00 91.44 81 ALA A C 1
ATOM 648 O O . ALA A 1 81 ? -16.994 2.563 20.947 1.00 91.44 81 ALA A O 1
ATOM 649 N N . GLU A 1 82 ? -16.577 0.927 19.465 1.00 87.25 82 GLU A N 1
ATOM 650 C CA . GLU A 1 82 ? -17.913 0.328 19.497 1.00 87.25 82 GLU A CA 1
ATOM 651 C C . GLU A 1 82 ? -18.179 -0.354 20.846 1.00 87.25 82 GLU A C 1
ATOM 653 O O . GLU A 1 82 ? -19.190 -0.058 21.492 1.00 87.25 82 GLU A O 1
ATOM 658 N N . ARG A 1 83 ? -17.220 -1.145 21.342 1.00 86.00 83 ARG A N 1
ATOM 659 C CA . ARG A 1 83 ? -17.272 -1.757 22.679 1.00 86.00 83 ARG A CA 1
ATOM 660 C C . ARG A 1 83 ? -17.379 -0.708 23.784 1.00 86.00 83 ARG A C 1
ATOM 662 O O . ARG A 1 83 ? -18.208 -0.825 24.687 1.00 86.00 83 ARG A O 1
ATOM 669 N N . TYR A 1 84 ? -16.596 0.367 23.689 1.00 85.81 84 TYR A N 1
ATOM 670 C CA . TYR A 1 84 ? -16.655 1.473 24.643 1.00 85.81 84 TYR A CA 1
ATOM 671 C C . TYR A 1 84 ? -18.023 2.169 24.649 1.00 85.81 84 TYR A C 1
ATOM 673 O O . TYR A 1 84 ? -18.565 2.457 25.719 1.00 85.81 84 TYR A O 1
ATOM 681 N N . ARG A 1 85 ? -18.605 2.432 23.469 1.00 85.12 85 ARG A N 1
ATOM 682 C CA . ARG A 1 85 ? -19.953 3.018 23.362 1.00 85.12 85 ARG A CA 1
ATOM 683 C C . ARG A 1 85 ? -21.004 2.108 23.985 1.00 85.12 85 ARG A C 1
ATOM 685 O O . ARG A 1 85 ? -21.800 2.597 24.781 1.00 85.12 85 ARG A O 1
ATOM 692 N N . TYR A 1 86 ? -20.941 0.807 23.703 1.00 77.94 86 TYR A N 1
ATOM 693 C CA . TYR A 1 86 ? -21.844 -0.184 24.286 1.00 77.94 86 TYR A CA 1
ATOM 694 C C . TYR A 1 86 ? -21.817 -0.158 25.823 1.00 77.94 86 TYR A C 1
ATOM 696 O O . TYR A 1 86 ? -22.866 -0.114 26.464 1.00 77.94 86 TYR A O 1
ATOM 704 N N . LEU A 1 87 ? -20.625 -0.105 26.428 1.00 78.00 87 LEU A N 1
ATOM 705 C CA . LEU A 1 87 ? -20.484 0.001 27.885 1.00 78.00 87 LEU A CA 1
ATOM 706 C C . LEU A 1 87 ? -21.001 1.336 28.436 1.00 78.00 87 LEU A C 1
ATOM 708 O O . LEU A 1 87 ? -21.618 1.366 29.499 1.00 78.00 87 LEU A O 1
ATOM 712 N N . ARG A 1 88 ? -20.757 2.442 27.724 1.00 78.25 88 ARG A N 1
ATOM 713 C CA . ARG A 1 88 ? -21.154 3.793 28.148 1.00 78.25 88 ARG A CA 1
ATOM 714 C C . ARG A 1 88 ? -22.667 4.020 28.108 1.00 78.25 88 ARG A C 1
ATOM 716 O O . ARG A 1 88 ? -23.169 4.820 28.892 1.00 78.25 88 ARG A O 1
ATOM 723 N N . GLU A 1 89 ? -23.368 3.383 27.178 1.00 77.06 89 GLU A N 1
ATOM 724 C CA . GLU A 1 89 ? -24.804 3.591 26.949 1.00 77.06 89 GLU A CA 1
ATOM 725 C C . GLU A 1 89 ? -25.702 2.725 27.849 1.00 77.06 89 GLU A C 1
ATOM 727 O O . GLU A 1 89 ? -26.917 2.930 27.862 1.00 77.06 89 GLU A O 1
ATOM 732 N N . ARG A 1 90 ? -25.145 1.786 28.633 1.00 67.06 90 ARG A N 1
ATOM 733 C CA . ARG A 1 90 ? -25.952 0.987 29.568 1.00 67.06 90 ARG A CA 1
ATOM 734 C C . ARG A 1 90 ? -26.453 1.819 30.747 1.00 67.06 90 ARG A C 1
ATOM 736 O O . ARG A 1 90 ? -25.720 2.595 31.352 1.00 67.06 90 ARG A O 1
ATOM 743 N N . ASP A 1 91 ? -27.713 1.578 31.093 1.00 60.81 91 ASP A N 1
ATOM 744 C CA . ASP A 1 91 ? -28.375 2.162 32.253 1.00 60.81 91 ASP A CA 1
ATOM 745 C C . ASP A 1 91 ? -27.702 1.707 33.562 1.00 60.81 91 ASP A C 1
ATOM 747 O O . ASP A 1 91 ? -27.540 0.512 33.823 1.00 60.81 91 ASP A O 1
ATOM 751 N N . LEU A 1 92 ? -27.277 2.678 34.372 1.00 57.09 92 LEU A N 1
ATOM 752 C CA . LEU A 1 92 ? -26.548 2.475 35.625 1.00 57.09 92 LEU A CA 1
ATOM 753 C C . LEU A 1 92 ? -27.482 2.253 36.825 1.00 57.09 92 LEU A C 1
ATOM 755 O O . LEU A 1 92 ? -26.994 1.888 37.899 1.00 57.09 92 LEU A O 1
ATOM 759 N N . GLU A 1 93 ? -28.803 2.421 36.669 1.00 53.16 93 GLU A N 1
ATOM 760 C CA . GLU A 1 93 ? -29.769 2.266 37.771 1.00 53.16 93 GLU A CA 1
ATOM 761 C C . GLU A 1 93 ? -29.847 0.835 38.346 1.00 53.16 93 GLU A C 1
ATOM 763 O O . GLU A 1 93 ? -30.453 0.614 39.394 1.00 53.16 93 GLU A O 1
ATOM 768 N N . THR A 1 94 ? -29.164 -0.143 37.741 1.00 51.81 94 THR A N 1
ATOM 769 C CA . THR A 1 94 ? -29.076 -1.524 38.248 1.00 51.81 94 THR A CA 1
ATOM 770 C C . THR A 1 94 ? -27.933 -1.811 39.242 1.00 51.81 94 THR A C 1
ATOM 772 O O . THR A 1 94 ? -27.851 -2.937 3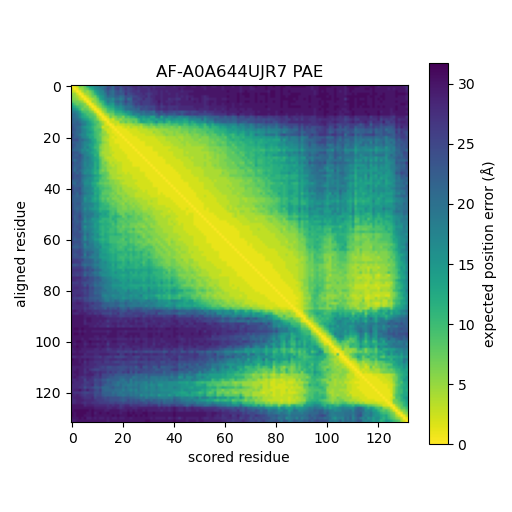9.733 1.00 51.81 94 THR A O 1
ATOM 775 N N . ILE A 1 95 ? -27.044 -0.857 39.570 1.00 53.84 95 ILE A N 1
ATOM 776 C CA . ILE A 1 95 ? -25.837 -1.116 40.396 1.00 53.84 95 ILE A CA 1
ATOM 777 C C . ILE A 1 95 ? -25.932 -0.424 41.767 1.00 53.84 95 ILE A C 1
ATOM 779 O O . ILE A 1 95 ? -25.5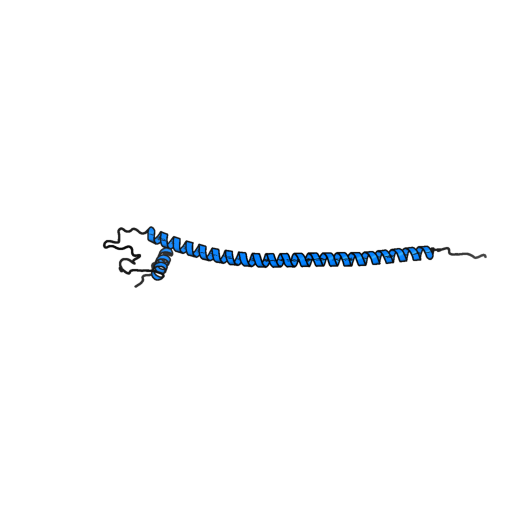06 0.713 41.950 1.00 53.84 95 ILE A O 1
ATOM 783 N N . SER A 1 96 ? -26.460 -1.116 42.777 1.00 47.06 96 SER A N 1
ATOM 784 C CA . SER A 1 96 ? -26.801 -0.512 44.076 1.00 47.06 96 SER A CA 1
ATOM 785 C C . SER A 1 96 ? -25.748 -0.640 45.201 1.00 47.06 96 SER A C 1
ATOM 787 O O . SER A 1 96 ? -26.121 -0.526 46.366 1.00 47.06 96 SER A O 1
ATOM 789 N N . ALA A 1 97 ? -24.451 -0.874 44.930 1.00 39.06 97 ALA A N 1
ATOM 790 C CA . ALA A 1 97 ? -23.463 -1.093 46.017 1.00 39.06 97 ALA A CA 1
ATOM 791 C C . ALA A 1 97 ? -22.003 -0.611 45.803 1.00 39.06 97 ALA A C 1
ATOM 793 O O . ALA A 1 97 ? -21.170 -0.827 46.682 1.00 39.06 97 ALA A O 1
ATOM 794 N N . GLY A 1 98 ? -21.685 0.103 44.716 1.00 39.78 98 GLY A N 1
ATOM 795 C CA . GLY A 1 98 ? -20.399 0.807 44.543 1.00 39.78 98 GLY A CA 1
ATOM 796 C C . GLY A 1 98 ? -19.367 0.160 43.598 1.00 39.78 98 GLY A C 1
ATOM 797 O O . GLY A 1 98 ? -19.356 -1.049 43.395 1.00 39.78 98 GLY A O 1
ATOM 798 N N . GLY A 1 99 ? -18.481 1.016 43.056 1.00 43.47 99 GLY A N 1
ATOM 799 C CA . GLY A 1 99 ? -17.398 0.706 42.103 1.00 43.47 99 GLY A CA 1
ATOM 800 C C . GLY A 1 99 ? -17.828 0.665 40.626 1.00 43.47 99 GLY A C 1
ATOM 801 O O . GLY A 1 99 ? -18.924 0.215 40.316 1.00 43.47 99 GLY A O 1
ATOM 802 N N . VAL A 1 100 ? -16.972 1.129 39.702 1.00 45.09 100 VAL A N 1
ATOM 803 C CA . VAL A 1 100 ? -17.186 0.983 38.246 1.00 45.09 100 VAL A CA 1
ATOM 804 C C . VAL A 1 100 ? -16.546 -0.329 37.797 1.00 45.09 100 VAL A C 1
ATOM 806 O O . VAL A 1 100 ? -15.324 -0.428 37.725 1.00 45.09 100 VAL A O 1
ATOM 809 N N . PHE A 1 101 ? -17.375 -1.328 37.506 1.00 51.53 101 PHE A N 1
ATOM 810 C CA . PHE A 1 101 ? -16.968 -2.615 36.947 1.00 51.53 101 PHE A CA 1
ATOM 811 C C . PHE A 1 101 ? -17.922 -2.971 35.808 1.00 51.53 101 PHE A C 1
ATOM 813 O O . PHE A 1 101 ? -19.134 -2.813 35.952 1.00 51.53 101 PHE A O 1
ATOM 820 N N . ALA A 1 102 ? -17.401 -3.479 34.691 1.00 57.69 102 ALA A N 1
ATOM 821 C CA . ALA A 1 102 ? -18.238 -4.122 33.689 1.00 57.69 102 ALA A CA 1
ATOM 822 C C . ALA A 1 102 ? -18.561 -5.539 34.190 1.00 57.69 102 ALA A C 1
ATOM 824 O O . ALA A 1 102 ? -17.827 -6.496 33.960 1.00 57.69 102 ALA A O 1
ATOM 825 N N . GLY A 1 103 ? -19.594 -5.638 35.025 1.00 60.34 103 GLY A N 1
ATOM 826 C CA . GLY A 1 103 ? -20.021 -6.893 35.634 1.00 60.34 103 GLY A CA 1
ATOM 827 C C . GLY A 1 103 ? -21.189 -7.528 34.886 1.00 60.34 103 GLY A C 1
ATOM 828 O O . GLY A 1 103 ? -22.082 -6.828 34.411 1.00 60.34 103 GLY A O 1
ATOM 829 N N . MET A 1 104 ? -21.217 -8.860 34.819 1.00 57.50 104 MET A N 1
ATOM 830 C CA . MET A 1 104 ? -22.383 -9.599 34.337 1.00 57.50 104 MET A CA 1
ATOM 831 C C . MET A 1 104 ? -23.411 -9.710 35.471 1.00 57.50 104 MET A C 1
ATOM 833 O O . MET A 1 104 ? -23.208 -10.437 36.450 1.00 57.50 104 MET A O 1
ATOM 837 N N . THR A 1 105 ? -24.526 -8.992 35.359 1.00 58.28 105 THR A N 1
ATOM 838 C CA . THR A 1 105 ? -25.681 -9.142 36.257 1.00 58.28 105 THR A CA 1
ATOM 839 C C . THR A 1 105 ? -26.645 -10.205 35.705 1.00 58.28 105 THR A C 1
ATOM 841 O O . THR A 1 105 ? -26.697 -10.406 34.492 1.00 58.28 105 THR A O 1
ATOM 844 N N . PRO A 1 106 ? -27.382 -10.950 36.557 1.00 60.16 106 PRO A N 1
ATOM 845 C CA . PRO A 1 106 ? -27.407 -10.912 38.026 1.00 60.16 106 PRO A CA 1
ATOM 846 C C . PRO A 1 106 ? -26.312 -11.763 38.692 1.00 60.16 106 PRO A C 1
ATOM 848 O O . PRO A 1 106 ? -26.259 -11.837 39.917 1.00 60.16 106 PRO A O 1
ATOM 851 N N . ARG A 1 107 ? -25.447 -12.425 37.910 1.00 61.81 107 ARG A N 1
ATOM 852 C CA . ARG A 1 107 ? -24.436 -13.365 38.426 1.00 61.81 107 ARG A CA 1
ATOM 853 C C . ARG A 1 107 ? -23.352 -12.696 39.285 1.00 61.81 107 ARG A C 1
ATOM 855 O O . ARG A 1 107 ? -22.597 -13.405 39.939 1.00 61.81 107 ARG A O 1
ATOM 862 N N . ASN A 1 108 ? -23.295 -11.359 39.313 1.00 65.25 108 ASN A N 1
ATOM 863 C CA . ASN A 1 108 ? -22.318 -10.559 40.059 1.00 65.25 108 ASN A CA 1
ATOM 864 C C . ASN A 1 108 ? -20.868 -10.979 39.758 1.00 65.25 108 ASN A C 1
ATOM 866 O O . ASN A 1 108 ? -20.015 -10.993 40.644 1.00 65.25 108 ASN A O 1
ATOM 870 N N . V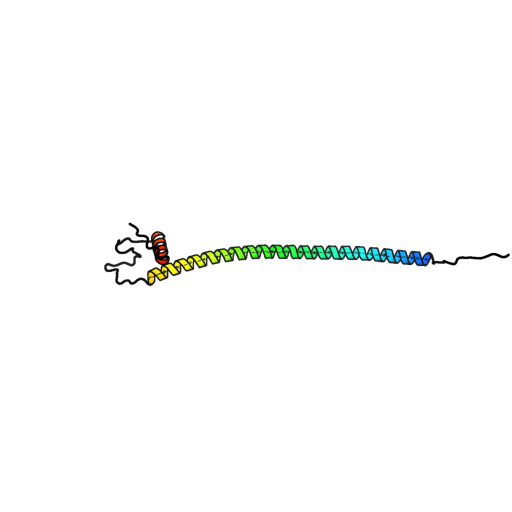AL A 1 109 ? -20.596 -11.331 38.497 1.00 65.94 109 VAL A N 1
ATOM 871 C CA . VAL A 1 109 ? -19.255 -11.681 38.012 1.00 65.94 109 VAL A CA 1
ATOM 872 C C . VAL A 1 109 ? -18.594 -10.423 37.468 1.00 65.94 109 VAL A C 1
ATOM 874 O O . VAL A 1 109 ? -19.180 -9.736 3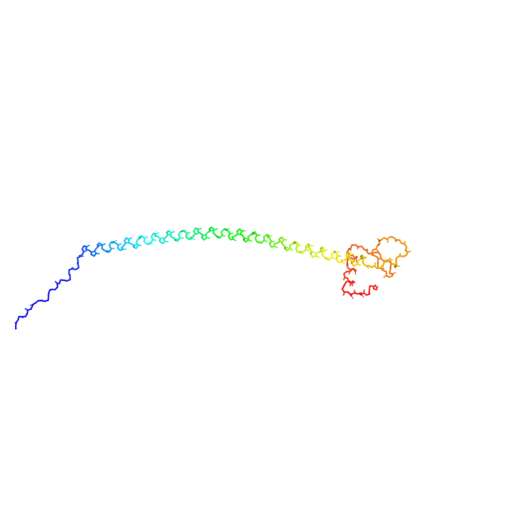6.635 1.00 65.94 109 VAL A O 1
ATOM 877 N N . VAL A 1 110 ? -17.380 -10.125 37.929 1.00 65.62 110 VAL A N 1
ATOM 878 C CA . VAL A 1 110 ? -16.552 -9.046 37.375 1.00 65.62 110 VAL A CA 1
ATOM 879 C C . VAL A 1 110 ? -15.851 -9.570 36.125 1.00 65.62 110 VAL A C 1
ATOM 881 O O . VAL A 1 110 ? -15.112 -10.546 36.224 1.00 65.62 110 VAL A O 1
ATOM 884 N N . LEU A 1 111 ? -16.067 -8.925 34.976 1.00 71.38 111 LEU A N 1
ATOM 885 C CA . LEU A 1 111 ? -15.336 -9.206 33.738 1.00 71.38 111 LEU A CA 1
ATOM 886 C C . LEU A 1 111 ? -14.277 -8.121 33.509 1.00 71.38 111 LEU A C 1
ATOM 888 O O . LEU A 1 111 ? -14.488 -6.947 33.830 1.00 71.38 111 LEU A O 1
ATOM 892 N N . ASN A 1 112 ? -13.125 -8.509 32.968 1.00 67.38 112 ASN A N 1
ATOM 893 C CA . ASN A 1 112 ? -12.053 -7.596 32.583 1.00 67.38 112 ASN A CA 1
ATOM 894 C C . ASN A 1 112 ? -11.340 -8.100 31.319 1.00 67.38 112 ASN A C 1
ATOM 896 O O . ASN A 1 112 ? -11.503 -9.253 30.935 1.00 67.38 112 ASN A O 1
ATOM 900 N N . GLY A 1 113 ? -10.562 -7.224 30.676 1.00 75.88 113 GLY A N 1
ATOM 901 C CA . GLY A 1 113 ? -9.732 -7.586 29.522 1.00 75.88 113 GLY A CA 1
ATOM 902 C C . GLY A 1 113 ? -10.498 -8.345 28.434 1.00 75.88 113 GLY A C 1
ATOM 903 O O . GLY A 1 113 ? -11.602 -7.955 28.064 1.00 75.88 113 GLY A O 1
ATOM 904 N N . GLU A 1 114 ? -9.920 -9.453 27.966 1.00 81.31 114 GLU A N 1
ATOM 905 C CA . GLU A 1 114 ? -10.483 -10.287 26.894 1.00 81.31 114 GLU A CA 1
ATOM 906 C C . GLU A 1 114 ? -11.862 -10.870 27.244 1.00 81.31 114 GLU A C 1
ATOM 908 O O . GLU A 1 114 ? -12.741 -10.924 26.384 1.00 81.31 114 GLU A O 1
ATOM 913 N N . ASP A 1 115 ? -12.098 -11.247 28.506 1.00 75.75 115 ASP A N 1
ATOM 914 C CA . ASP A 1 115 ? -13.387 -11.804 28.939 1.00 75.75 115 ASP A CA 1
ATOM 915 C C . ASP A 1 115 ? -14.514 -10.763 28.835 1.00 75.75 115 ASP A C 1
ATOM 917 O O . ASP A 1 115 ? -15.660 -11.089 28.514 1.00 75.75 115 ASP A O 1
ATOM 921 N N . LEU A 1 116 ? -14.186 -9.489 29.079 1.00 79.56 116 LEU A N 1
ATOM 922 C CA . LEU A 1 116 ? -15.114 -8.377 28.895 1.00 79.56 116 LEU A CA 1
ATOM 923 C C . LEU A 1 116 ? -15.386 -8.118 27.410 1.00 79.56 116 LEU A C 1
ATOM 925 O O . LEU A 1 116 ? -16.545 -7.971 27.018 1.00 79.56 116 LEU A O 1
ATOM 929 N N . ASP A 1 117 ? -14.339 -8.098 26.592 1.00 81.50 117 ASP A N 1
ATOM 930 C CA . ASP A 1 117 ? -14.448 -7.879 25.150 1.00 81.50 117 ASP A CA 1
ATOM 931 C C . ASP A 1 117 ? -15.316 -8.949 24.478 1.00 81.50 117 ASP A C 1
ATOM 933 O O . ASP A 1 117 ? -16.232 -8.623 23.721 1.00 81.50 117 ASP A O 1
ATOM 937 N N . HIS A 1 118 ? -15.102 -10.223 24.818 1.00 81.38 118 HIS A N 1
ATOM 938 C CA . HIS A 1 118 ? -15.914 -11.330 24.316 1.00 81.38 118 HIS A CA 1
ATOM 939 C C . HIS A 1 118 ? -17.388 -11.213 24.717 1.00 81.38 118 HIS A C 1
ATOM 941 O O . HIS A 1 118 ? -18.271 -11.469 23.893 1.00 81.38 118 HIS A O 1
ATOM 947 N N . ALA A 1 119 ? -17.670 -10.812 25.959 1.00 79.00 119 ALA A N 1
ATOM 948 C CA . ALA A 1 119 ? -19.039 -10.631 26.430 1.00 79.00 119 ALA A CA 1
ATOM 949 C C . ALA A 1 119 ? -19.749 -9.466 25.719 1.00 79.00 119 ALA A C 1
ATOM 951 O O . ALA A 1 119 ? -20.932 -9.575 25.388 1.00 79.00 119 ALA A O 1
ATOM 952 N N . VAL A 1 120 ? -19.036 -8.367 25.449 1.00 79.31 120 VAL A N 1
ATOM 953 C CA . VAL A 1 120 ? -19.572 -7.232 24.684 1.00 79.31 120 VAL A CA 1
ATOM 954 C C . VAL A 1 120 ? -19.815 -7.622 23.225 1.00 79.31 120 VAL A C 1
ATOM 956 O O . VAL A 1 120 ? -20.889 -7.338 22.697 1.00 79.31 120 VAL A O 1
ATOM 959 N N . ASP A 1 121 ? -18.874 -8.323 22.591 1.00 81.25 121 ASP A N 1
ATOM 960 C CA . ASP A 1 121 ? -19.016 -8.779 21.205 1.00 81.25 121 ASP A CA 1
ATOM 961 C C . ASP A 1 121 ? -20.201 -9.739 21.023 1.00 81.25 121 ASP A C 1
ATOM 963 O O . ASP A 1 121 ? -20.910 -9.660 20.017 1.00 81.25 121 ASP A O 1
ATOM 967 N N . ALA A 1 122 ? -20.425 -10.647 21.980 1.00 79.94 122 ALA A N 1
ATOM 968 C CA . ALA A 1 122 ? -21.572 -11.555 21.972 1.00 79.94 122 ALA A CA 1
ATOM 969 C C . ALA A 1 122 ? -22.898 -10.782 22.068 1.00 79.94 122 ALA A C 1
ATOM 971 O O . ALA A 1 122 ? -23.815 -11.018 21.278 1.00 79.94 122 ALA A O 1
ATOM 972 N N . ALA A 1 123 ? -22.963 -9.792 22.963 1.00 76.50 123 ALA A N 1
ATOM 973 C CA . ALA A 1 123 ? -24.150 -8.964 23.132 1.00 76.50 123 ALA A CA 1
ATOM 974 C C . ALA A 1 123 ? -24.431 -8.070 21.908 1.00 76.50 123 ALA A C 1
ATOM 976 O O . ALA A 1 123 ? -25.582 -7.945 21.491 1.00 76.50 123 ALA A O 1
ATOM 977 N N . LEU A 1 124 ? -23.395 -7.497 21.279 1.00 74.00 124 LEU A N 1
ATOM 978 C CA . LEU A 1 124 ? -23.527 -6.721 20.036 1.00 74.00 124 LEU A CA 1
ATOM 979 C C . LEU A 1 124 ? -24.051 -7.568 18.865 1.00 74.00 124 LEU A C 1
ATOM 981 O O . LEU A 1 124 ? -24.787 -7.060 18.019 1.00 74.00 124 LEU A O 1
ATOM 985 N N . LYS A 1 125 ? -23.703 -8.860 18.816 1.00 79.25 125 LYS A N 1
ATOM 986 C CA . LYS A 1 125 ? -24.200 -9.810 17.804 1.00 79.25 125 LYS A CA 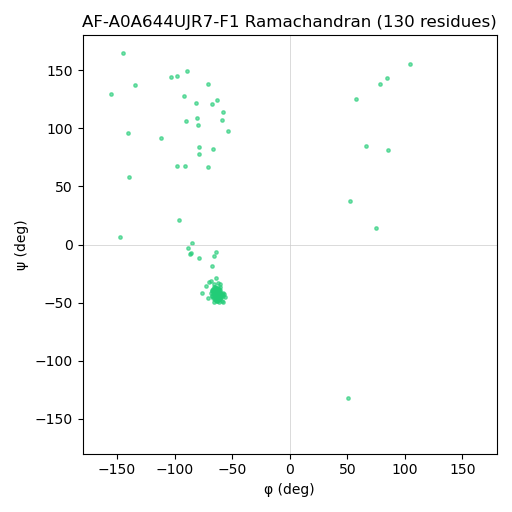1
ATOM 987 C C . LYS A 1 125 ? -25.620 -10.316 18.085 1.00 79.25 125 LYS A C 1
ATOM 989 O O . LYS A 1 125 ? -26.224 -10.909 17.195 1.00 79.25 125 LYS A O 1
ATOM 994 N N . GLY A 1 126 ? -26.161 -10.063 19.280 1.00 62.44 126 GLY A N 1
ATOM 995 C CA . GLY A 1 126 ? -27.445 -10.610 19.727 1.00 62.44 126 GLY A CA 1
ATOM 996 C C . GLY A 1 126 ? -27.381 -12.089 20.122 1.00 62.44 126 GLY A C 1
ATOM 997 O O . GLY A 1 126 ? -28.424 -12.723 20.277 1.00 62.44 126 GLY A O 1
ATOM 998 N N . ASP A 1 127 ? -26.175 -12.634 20.298 1.00 51.91 127 ASP A N 1
ATOM 999 C CA . ASP A 1 127 ? -25.934 -14.004 20.742 1.00 51.91 127 ASP A CA 1
ATOM 1000 C C . ASP A 1 127 ? -25.826 -14.029 22.274 1.00 51.91 127 ASP A C 1
ATOM 1002 O O . ASP A 1 127 ? -24.767 -14.306 22.841 1.00 51.91 127 ASP A O 1
ATOM 1006 N N . ASP A 1 128 ? -26.936 -13.761 22.966 1.00 50.34 128 ASP A N 1
ATOM 1007 C CA . ASP A 1 128 ? -27.062 -14.022 24.406 1.00 50.34 128 ASP A CA 1
ATOM 1008 C C . ASP A 1 128 ? -27.142 -15.547 24.630 1.00 50.34 128 ASP A C 1
ATOM 1010 O O . ASP A 1 128 ? -28.179 -16.102 24.996 1.00 50.34 128 ASP A O 1
ATOM 1014 N N . HIS A 1 129 ? -26.055 -16.274 24.353 1.00 45.72 129 HIS A N 1
ATOM 1015 C CA . HIS A 1 129 ? -25.947 -17.672 24.755 1.00 45.72 129 HIS A CA 1
ATOM 1016 C C . HIS A 1 129 ? -25.871 -17.732 26.284 1.00 45.72 129 HIS A C 1
ATOM 1018 O O . HIS A 1 129 ? -24.987 -17.149 26.916 1.00 45.72 129 HIS A O 1
ATOM 1024 N N . GLU A 1 130 ? -26.835 -18.436 26.876 1.00 43.91 130 GLU A N 1
ATOM 1025 C CA . GLU A 1 130 ? -26.902 -18.752 28.297 1.00 43.91 130 GLU A CA 1
ATOM 1026 C C . GLU A 1 130 ? -25.595 -19.417 28.757 1.00 43.91 130 GLU A C 1
ATOM 1028 O O . GLU A 1 130 ? -25.397 -20.621 28.607 1.00 43.91 130 GLU A O 1
ATOM 1033 N N . TRP A 1 131 ? -24.694 -18.625 29.340 1.00 45.59 131 TRP A N 1
ATOM 1034 C CA . TRP A 1 131 ? -23.563 -19.123 30.123 1.00 45.59 131 TRP A CA 1
ATOM 1035 C C . TRP A 1 131 ? -24.097 -19.787 31.396 1.00 45.59 131 TRP A C 1
ATOM 1037 O O . TRP A 1 131 ? -24.234 -19.132 32.428 1.00 45.59 131 TRP A O 1
ATOM 1047 N N . ASN A 1 132 ? -24.512 -21.045 31.276 1.00 38.19 132 ASN A N 1
ATOM 1048 C CA . ASN A 1 132 ? -25.004 -21.878 32.374 1.00 38.19 132 ASN A CA 1
ATOM 1049 C C . ASN A 1 132 ? -23.853 -22.372 33.255 1.00 38.19 132 ASN A C 1
ATOM 1051 O O . ASN A 1 132 ? -22.865 -22.886 32.684 1.00 38.19 132 ASN A O 1
#

Foldseek 3Di:
DDDDDDDDDPCPPVVVVVVVVVVVVVVVVVVVVVVVVVVVVVVVVVVVVVVVVVVVVVVVVVVVVVVVVVVVVVVVVVLVVQLVVLLVPDDPPPDDDDDDFPADPPVRHGDDDPRSSVVSVCVVVVNPPPPD